Protein AF-A0A971SK30-F1 (afdb_monomer_lite)

Radius of gyration: 15.7 Å; chains: 1; bounding box: 32×23×39 Å

Secondary structure (DSSP, 8-state):
-PPPP----HHHHHHHHHSS-HHHHHHHHHHHHHHHHHHHHHHHHHTS-TT---TT------

Sequence (62 aa):
MSQYQITVDQELMHRLFLGNNKDSGVAALLESVLNQILQAQATEQLLAEPYERTDKRKGYRN

Foldseek 3Di:
DDDFDADDDPVLVCCCPVNPCNVVSVVVRCVRRVVSVVQVVVCVQQVAHVVGDDPSGPDDDD

pLDDT: mean 84.64, std 9.14, range [48.03, 95.06]

Structure (mmCIF, N/CA/C/O backbone):
data_AF-A0A971SK30-F1
#
_entry.id   AF-A0A971SK30-F1
#
loop_
_atom_site.group_PDB
_atom_site.id
_atom_site.type_symbol
_atom_site.label_atom_id
_atom_site.label_alt_id
_atom_site.label_comp_id
_atom_site.label_asym_id
_atom_site.label_entity_id
_atom_site.label_seq_id
_atom_site.pdbx_PDB_ins_code
_atom_site.Cartn_x
_atom_site.Cartn_y
_atom_site.Cartn_z
_atom_site.occupancy
_atom_site.B_iso_or_equiv
_atom_site.auth_seq_id
_atom_site.auth_comp_id
_atom_site.auth_asym_id
_atom_site.auth_atom_id
_atom_site.pdbx_PDB_model_num
ATOM 1 N N . MET A 1 1 ? 5.707 -9.788 13.921 1.00 62.00 1 MET A N 1
ATOM 2 C CA . MET A 1 1 ? 5.757 -9.030 12.655 1.00 62.00 1 MET A CA 1
ATOM 3 C C . MET A 1 1 ? 4.968 -9.830 11.638 1.00 62.00 1 MET A C 1
ATOM 5 O O . MET A 1 1 ? 5.281 -11.001 11.469 1.00 62.00 1 MET A O 1
ATOM 9 N N . SER A 1 2 ? 3.900 -9.249 11.092 1.00 69.69 2 SER A N 1
ATOM 10 C CA . SER A 1 2 ? 3.020 -9.892 10.109 1.00 69.69 2 SER A CA 1
ATOM 11 C C . SER A 1 2 ? 3.731 -10.048 8.758 1.00 69.69 2 SER A C 1
ATOM 13 O O . SER A 1 2 ? 4.566 -9.215 8.399 1.00 69.69 2 SER A O 1
ATOM 15 N N . GLN A 1 3 ? 3.428 -11.124 8.032 1.00 83.00 3 GLN A N 1
ATOM 16 C CA . GLN A 1 3 ? 3.868 -11.326 6.654 1.00 83.00 3 GLN A CA 1
ATOM 17 C C . GLN A 1 3 ? 2.848 -10.674 5.716 1.00 83.00 3 GLN A C 1
ATOM 19 O O . GLN A 1 3 ? 1.666 -11.003 5.772 1.00 83.00 3 GLN A O 1
ATOM 24 N N . TYR A 1 4 ? 3.302 -9.776 4.839 1.00 86.44 4 TYR A N 1
ATOM 25 C CA . TYR A 1 4 ? 2.432 -9.133 3.854 1.00 86.44 4 TYR A CA 1
ATOM 26 C C . TYR A 1 4 ? 2.439 -9.912 2.540 1.00 86.44 4 TYR A C 1
ATOM 28 O O . TYR A 1 4 ? 3.496 -10.137 1.947 1.00 86.44 4 TYR A O 1
ATOM 36 N N . GLN A 1 5 ? 1.252 -10.299 2.077 1.00 89.00 5 GLN A N 1
ATOM 37 C CA . GLN A 1 5 ? 1.054 -10.775 0.714 1.00 89.00 5 GLN A CA 1
ATOM 38 C C . GLN A 1 5 ? 0.976 -9.558 -0.207 1.00 89.00 5 GLN A C 1
ATOM 40 O O . GLN A 1 5 ? 0.085 -8.727 -0.053 1.00 89.00 5 GLN A O 1
ATOM 45 N N . ILE A 1 6 ? 1.902 -9.458 -1.160 1.00 90.50 6 ILE A N 1
ATOM 46 C CA . ILE A 1 6 ? 1.957 -8.347 -2.114 1.00 90.50 6 ILE A CA 1
ATOM 47 C C . ILE A 1 6 ? 1.663 -8.883 -3.507 1.00 90.50 6 ILE A C 1
ATOM 49 O O . ILE A 1 6 ? 2.249 -9.879 -3.934 1.00 90.50 6 ILE A O 1
ATOM 53 N N . THR A 1 7 ? 0.759 -8.212 -4.211 1.00 92.25 7 THR A N 1
ATOM 54 C CA . THR A 1 7 ? 0.413 -8.523 -5.597 1.00 92.25 7 THR A CA 1
ATOM 55 C C . THR A 1 7 ? 0.945 -7.415 -6.492 1.00 92.25 7 THR A C 1
ATOM 57 O O . THR A 1 7 ? 0.724 -6.236 -6.226 1.00 92.25 7 THR A O 1
ATOM 60 N N . VAL A 1 8 ? 1.666 -7.778 -7.549 1.00 89.50 8 VAL A N 1
ATOM 61 C CA . VAL A 1 8 ? 2.214 -6.820 -8.517 1.00 89.50 8 VAL A CA 1
ATOM 62 C C . VAL A 1 8 ? 1.622 -7.123 -9.883 1.00 89.50 8 VAL A C 1
ATOM 64 O O . VAL A 1 8 ? 1.599 -8.278 -10.306 1.00 89.50 8 VAL A O 1
ATOM 67 N N . ASP A 1 9 ? 1.149 -6.082 -10.562 1.00 89.00 9 ASP A N 1
ATOM 68 C CA . ASP A 1 9 ? 0.568 -6.200 -11.894 1.00 89.00 9 ASP A CA 1
ATOM 69 C C . ASP A 1 9 ? 1.642 -6.552 -12.937 1.00 89.00 9 ASP A C 1
ATOM 71 O O . ASP A 1 9 ? 2.742 -5.983 -12.967 1.00 89.00 9 ASP A O 1
ATOM 75 N N . GLN A 1 10 ? 1.300 -7.484 -13.824 1.00 87.31 10 GLN A N 1
ATOM 76 C CA . GLN A 1 10 ? 2.123 -7.867 -14.956 1.00 87.31 10 GLN A CA 1
ATOM 77 C C . GLN A 1 10 ? 2.412 -6.675 -15.877 1.00 87.31 10 GLN A C 1
ATOM 79 O O . GLN A 1 10 ? 3.544 -6.550 -16.345 1.00 87.31 10 GLN A O 1
ATOM 84 N N . GLU A 1 11 ? 1.456 -5.783 -16.134 1.00 85.75 11 GLU A N 1
ATOM 85 C CA . GLU A 1 11 ? 1.691 -4.597 -16.970 1.00 85.75 11 GLU A CA 1
ATOM 86 C C . GLU A 1 11 ? 2.738 -3.668 -16.350 1.00 85.75 11 GLU A C 1
ATOM 88 O O . GLU A 1 11 ? 3.606 -3.127 -17.043 1.00 85.75 11 GLU A O 1
ATOM 93 N N . LEU A 1 12 ? 2.707 -3.532 -15.024 1.00 85.00 12 LEU A N 1
ATOM 94 C CA . LEU A 1 12 ? 3.664 -2.728 -14.275 1.00 85.00 12 LEU A CA 1
ATOM 95 C C . LEU A 1 12 ? 5.066 -3.350 -14.348 1.00 85.00 12 LEU A C 1
ATOM 97 O O . LEU A 1 12 ? 6.039 -2.644 -14.622 1.00 85.00 12 LEU A O 1
ATOM 101 N N . MET A 1 13 ? 5.165 -4.678 -14.230 1.00 86.44 13 MET A N 1
ATOM 102 C CA . MET A 1 13 ? 6.409 -5.419 -14.478 1.00 86.44 13 MET A CA 1
ATOM 103 C C . MET A 1 13 ? 6.933 -5.213 -15.905 1.00 86.44 13 MET A C 1
ATOM 105 O O . MET A 1 13 ? 8.121 -4.948 -16.089 1.00 86.44 13 MET A O 1
ATOM 109 N N . HIS A 1 14 ? 6.070 -5.270 -16.924 1.00 85.56 14 HIS A N 1
ATOM 110 C CA . HIS A 1 14 ? 6.487 -5.026 -18.309 1.00 85.56 14 HIS A CA 1
ATOM 111 C C . HIS A 1 14 ? 7.027 -3.605 -18.481 1.00 85.56 14 HIS A C 1
ATOM 113 O O . HIS A 1 14 ? 8.086 -3.423 -19.077 1.00 85.56 14 HIS A O 1
ATOM 119 N N . ARG A 1 15 ? 6.366 -2.593 -17.909 1.00 83.25 15 ARG A N 1
ATOM 120 C CA . ARG A 1 15 ? 6.843 -1.201 -17.958 1.00 83.25 15 ARG A CA 1
ATOM 121 C C . ARG A 1 15 ? 8.176 -1.010 -17.239 1.00 83.25 15 ARG A C 1
ATOM 123 O O . ARG A 1 15 ? 9.010 -0.252 -17.725 1.00 83.25 15 ARG A O 1
ATOM 130 N N . LEU A 1 16 ? 8.393 -1.703 -16.123 1.00 84.62 16 LEU A N 1
ATOM 131 C CA . LEU A 1 16 ? 9.649 -1.666 -15.376 1.00 84.62 16 LEU A CA 1
ATOM 132 C C . LEU A 1 16 ? 10.820 -2.257 -16.175 1.00 84.62 16 LEU A C 1
ATOM 134 O O . LEU A 1 16 ? 11.907 -1.680 -16.198 1.00 84.62 16 LEU A O 1
ATOM 138 N N . PHE A 1 17 ? 10.612 -3.411 -16.812 1.00 82.38 17 PHE A N 1
ATOM 139 C CA . PHE A 1 17 ? 11.690 -4.156 -17.467 1.00 82.38 17 PHE A CA 1
ATOM 140 C C . PHE A 1 17 ? 11.901 -3.795 -18.939 1.00 82.38 17 PHE A C 1
ATOM 142 O O . PHE A 1 17 ? 13.038 -3.831 -19.407 1.00 82.38 17 PHE A O 1
ATOM 149 N N . LEU A 1 18 ? 10.833 -3.445 -19.657 1.00 80.25 18 LEU A N 1
ATOM 150 C CA . LEU A 1 18 ? 10.836 -3.222 -21.108 1.00 80.25 18 LEU A CA 1
ATOM 151 C C . LEU A 1 18 ? 10.559 -1.763 -21.495 1.00 80.25 18 LEU A C 1
ATOM 153 O O . LEU A 1 18 ? 10.694 -1.406 -22.662 1.00 80.25 18 LEU A O 1
ATOM 157 N N . GLY A 1 19 ? 10.150 -0.915 -20.548 1.00 71.94 19 GLY A N 1
ATOM 158 C CA . GLY A 1 19 ? 9.877 0.493 -20.813 1.00 71.94 19 GLY A CA 1
ATOM 159 C C . GLY A 1 19 ? 11.154 1.322 -20.959 1.00 71.94 19 GLY A C 1
ATOM 160 O O . GLY A 1 19 ? 12.106 1.168 -20.196 1.00 71.94 19 GLY A O 1
ATOM 161 N N . ASN A 1 20 ? 11.143 2.283 -21.887 1.00 71.25 20 ASN A N 1
ATOM 162 C CA . ASN A 1 20 ? 12.259 3.216 -22.104 1.00 71.25 20 ASN A CA 1
ATOM 163 C C . ASN A 1 20 ? 12.541 4.146 -20.903 1.00 71.25 20 ASN A C 1
ATOM 165 O O . ASN A 1 20 ? 13.593 4.773 -20.867 1.00 71.25 20 ASN A O 1
ATOM 169 N N . ASN A 1 21 ? 11.630 4.227 -19.922 1.00 72.06 21 ASN A N 1
ATOM 170 C CA . ASN A 1 21 ? 11.757 5.040 -18.707 1.00 72.06 21 ASN A CA 1
ATOM 171 C C . ASN A 1 21 ? 11.669 4.169 -17.446 1.00 72.06 21 ASN A C 1
ATOM 173 O O . ASN A 1 21 ? 10.641 4.150 -16.760 1.00 72.06 21 ASN A O 1
ATOM 177 N N . LYS A 1 22 ? 12.766 3.4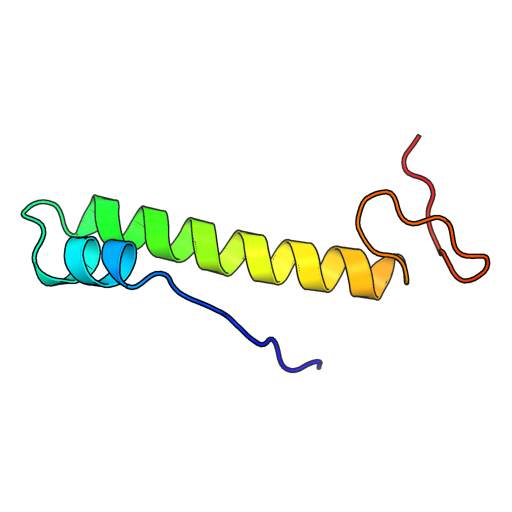71 -17.126 1.00 74.19 22 LYS A N 1
ATOM 178 C CA . LYS A 1 22 ? 12.892 2.627 -15.924 1.00 74.19 22 LYS A CA 1
ATOM 179 C C . LYS A 1 22 ? 12.486 3.343 -14.636 1.00 74.19 22 LYS A C 1
ATOM 181 O O . LYS A 1 22 ? 11.749 2.760 -13.847 1.00 74.19 22 LYS A O 1
ATOM 186 N N . ASP A 1 23 ? 12.874 4.605 -14.460 1.00 81.31 23 ASP A N 1
ATOM 187 C CA . ASP A 1 23 ? 12.574 5.372 -13.242 1.00 81.31 23 ASP A CA 1
ATOM 188 C C . ASP A 1 23 ? 11.065 5.503 -12.993 1.00 81.31 23 ASP A C 1
ATOM 190 O O . ASP A 1 23 ? 10.596 5.336 -11.869 1.00 81.31 23 ASP A O 1
ATOM 194 N N . SER A 1 24 ? 10.280 5.703 -14.058 1.00 83.62 24 SER A N 1
ATOM 195 C CA . SER A 1 24 ? 8.815 5.759 -13.965 1.00 83.62 24 SER A CA 1
ATOM 196 C C . SER A 1 24 ? 8.187 4.410 -13.595 1.00 83.62 24 SER A C 1
ATOM 198 O O . SER A 1 24 ? 7.202 4.369 -12.861 1.00 83.62 24 SER A O 1
ATOM 200 N N . GLY A 1 25 ? 8.769 3.303 -14.069 1.00 85.75 25 GLY A N 1
ATOM 201 C CA . GLY A 1 25 ? 8.328 1.954 -13.716 1.00 85.75 25 GLY A CA 1
ATOM 202 C C . GLY A 1 25 ? 8.644 1.617 -12.260 1.00 85.75 25 GLY A C 1
ATOM 203 O O . GLY A 1 25 ? 7.802 1.058 -11.562 1.00 85.75 25 GLY A O 1
ATOM 204 N N . VAL A 1 26 ? 9.830 2.011 -11.780 1.00 87.44 26 VAL A N 1
ATOM 205 C CA . VAL A 1 26 ? 10.248 1.826 -10.380 1.00 87.44 26 VAL A CA 1
ATOM 206 C C . VAL A 1 26 ? 9.365 2.647 -9.441 1.00 87.44 26 VAL A C 1
ATOM 208 O O . VAL A 1 26 ? 8.913 2.119 -8.427 1.00 87.44 26 VAL A O 1
ATOM 211 N N . ALA A 1 27 ? 9.086 3.910 -9.779 1.00 90.38 27 ALA A N 1
ATOM 212 C CA . ALA A 1 27 ? 8.216 4.770 -8.980 1.00 90.38 27 ALA A CA 1
ATOM 213 C C . ALA A 1 27 ? 6.808 4.172 -8.835 1.00 90.38 27 ALA A C 1
ATOM 215 O O . ALA A 1 27 ? 6.311 4.048 -7.718 1.00 90.38 27 ALA A O 1
ATOM 216 N N . ALA A 1 28 ? 6.211 3.716 -9.941 1.00 89.44 28 ALA A N 1
ATOM 217 C CA . ALA A 1 28 ? 4.900 3.069 -9.922 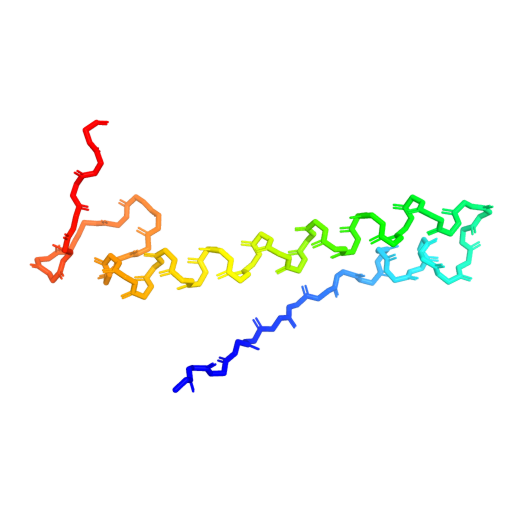1.00 89.44 28 ALA A CA 1
ATOM 218 C C . ALA A 1 28 ? 4.902 1.757 -9.116 1.00 89.44 28 ALA A C 1
ATOM 220 O O . ALA A 1 28 ? 3.936 1.457 -8.413 1.00 89.44 28 ALA A O 1
ATOM 221 N N . LEU A 1 29 ? 5.989 0.976 -9.185 1.00 91.12 29 LEU A N 1
ATOM 222 C CA . LEU A 1 29 ? 6.120 -0.259 -8.409 1.00 91.12 29 LEU A CA 1
ATOM 223 C C . LEU A 1 29 ? 6.172 0.045 -6.915 1.00 91.12 29 LEU A C 1
ATOM 225 O O . LEU A 1 29 ? 5.439 -0.563 -6.139 1.00 91.12 29 LEU A O 1
ATOM 229 N N . LEU A 1 30 ? 7.018 0.997 -6.517 1.00 92.44 30 LEU A N 1
ATOM 230 C CA . LEU A 1 30 ? 7.135 1.422 -5.125 1.00 92.44 30 LEU A CA 1
ATOM 231 C C . LEU A 1 30 ? 5.803 1.948 -4.598 1.00 92.44 30 LEU A C 1
ATOM 233 O O . LEU A 1 30 ? 5.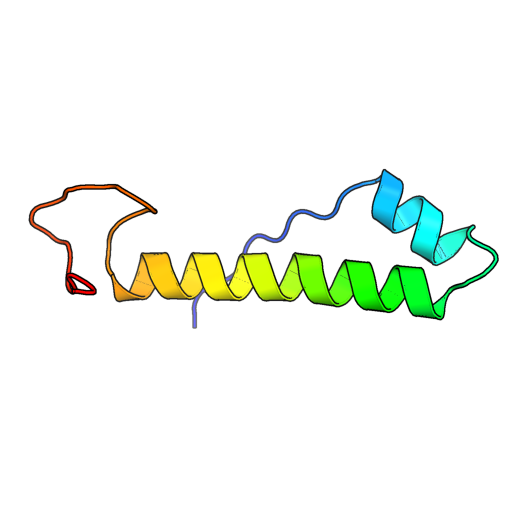387 1.544 -3.518 1.00 92.44 30 LEU A O 1
ATOM 237 N N . GLU A 1 31 ? 5.114 2.788 -5.366 1.00 93.69 31 GLU A N 1
ATOM 238 C CA . GLU A 1 31 ? 3.793 3.294 -5.001 1.00 93.69 31 GLU A CA 1
ATOM 239 C C . GLU A 1 31 ? 2.790 2.152 -4.775 1.00 93.69 31 GLU A C 1
ATOM 241 O O . GLU A 1 31 ? 2.145 2.092 -3.728 1.00 93.69 31 GLU A O 1
ATOM 246 N N . SER A 1 32 ? 2.701 1.199 -5.709 1.00 94.12 32 SER A N 1
ATOM 247 C CA . SER A 1 32 ? 1.795 0.047 -5.604 1.00 94.12 32 SER A CA 1
ATOM 248 C C . SER A 1 32 ? 2.080 -0.817 -4.371 1.00 94.12 32 SER A C 1
ATOM 250 O O . SER A 1 32 ? 1.159 -1.191 -3.639 1.00 94.12 32 SER A O 1
ATOM 252 N N . VAL A 1 33 ? 3.354 -1.118 -4.120 1.00 93.44 33 VAL A N 1
ATOM 253 C CA . VAL A 1 33 ? 3.797 -1.944 -2.990 1.00 93.44 33 VAL A CA 1
ATOM 254 C C . VAL A 1 33 ? 3.538 -1.230 -1.662 1.00 93.44 33 VAL A C 1
ATOM 256 O O . VAL A 1 33 ? 2.980 -1.823 -0.739 1.00 93.44 33 VAL A O 1
ATOM 259 N N . LEU A 1 34 ? 3.904 0.050 -1.560 1.00 94.44 34 LEU A N 1
ATOM 260 C CA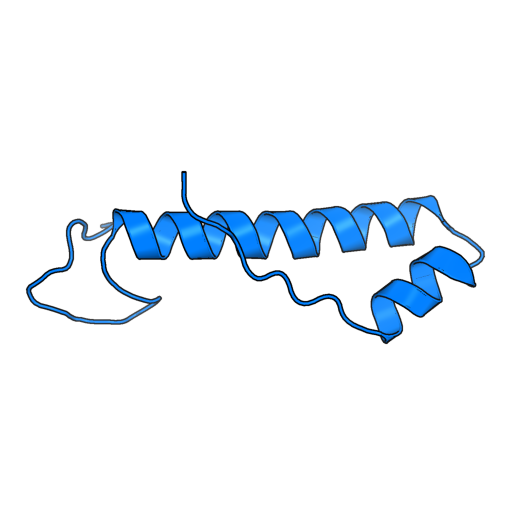 . LEU A 1 34 ? 3.724 0.834 -0.338 1.00 94.44 34 LEU A CA 1
ATOM 261 C C . LEU A 1 34 ? 2.244 1.015 -0.001 1.00 94.44 34 LEU A C 1
ATOM 263 O O . LEU A 1 34 ? 1.869 0.849 1.158 1.00 94.44 34 LEU A O 1
ATOM 267 N N . ASN A 1 35 ? 1.395 1.280 -0.995 1.00 95.06 35 ASN A N 1
ATOM 268 C CA . ASN A 1 35 ? -0.045 1.405 -0.780 1.00 95.06 35 ASN A CA 1
ATOM 269 C C . ASN A 1 35 ? -0.658 0.110 -0.229 1.00 95.06 35 ASN A C 1
ATOM 271 O O . ASN A 1 35 ? -1.465 0.175 0.696 1.00 95.06 35 ASN A O 1
ATOM 275 N N . GLN A 1 36 ? -0.240 -1.060 -0.723 1.00 94.38 36 GLN A N 1
ATOM 276 C CA . GLN A 1 36 ? -0.708 -2.352 -0.202 1.00 94.38 36 GLN A CA 1
ATOM 277 C C . GLN A 1 36 ? -0.275 -2.583 1.249 1.00 94.38 36 GLN A C 1
ATOM 279 O O . GLN A 1 36 ? -1.079 -3.016 2.073 1.00 94.38 36 GLN A O 1
ATOM 284 N N . ILE A 1 37 ? 0.976 -2.253 1.587 1.00 93.50 37 I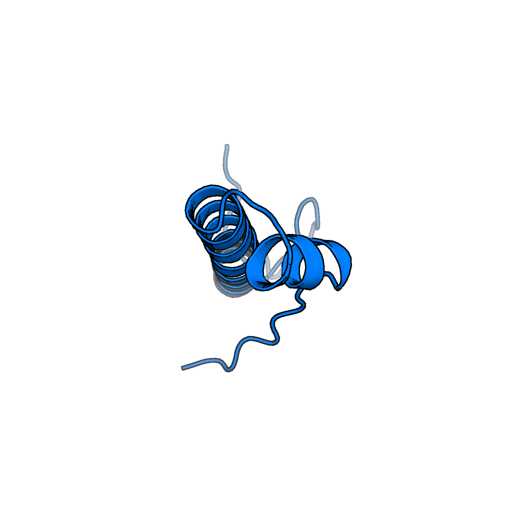LE A N 1
ATOM 285 C CA . ILE A 1 37 ? 1.475 -2.369 2.964 1.00 93.50 37 ILE A CA 1
ATOM 286 C C . ILE A 1 37 ? 0.696 -1.434 3.895 1.00 93.50 37 ILE A C 1
ATOM 288 O O . ILE A 1 37 ? 0.243 -1.864 4.953 1.00 93.50 37 ILE A O 1
ATOM 292 N N . LEU A 1 38 ? 0.505 -0.173 3.500 1.00 93.31 38 LEU A N 1
ATOM 293 C CA . LEU A 1 38 ? -0.230 0.808 4.300 1.00 93.31 38 LEU A CA 1
ATOM 294 C C . LEU A 1 38 ? -1.690 0.396 4.509 1.00 93.31 38 LEU A C 1
ATOM 296 O O . LEU A 1 38 ? -2.214 0.559 5.609 1.00 93.31 38 LEU A O 1
ATOM 300 N N . GLN A 1 39 ? -2.339 -0.162 3.486 1.00 91.94 39 GLN A N 1
ATOM 301 C CA . GLN A 1 39 ? -3.696 -0.696 3.606 1.00 91.94 39 GLN A CA 1
ATOM 302 C C . GLN A 1 39 ? -3.751 -1.871 4.580 1.00 91.94 39 GLN A C 1
ATOM 304 O O . GLN A 1 39 ? -4.562 -1.848 5.501 1.00 91.94 39 GLN A O 1
ATOM 309 N N . ALA A 1 40 ? -2.852 -2.849 4.444 1.00 91.62 40 ALA A N 1
ATOM 310 C CA . ALA A 1 40 ? -2.801 -3.995 5.348 1.00 91.62 40 ALA A CA 1
ATOM 311 C C . ALA A 1 40 ? -2.564 -3.567 6.807 1.00 91.62 40 ALA A C 1
ATOM 313 O O . ALA A 1 40 ? -3.242 -4.047 7.713 1.00 91.62 40 ALA A O 1
ATOM 314 N N . GLN A 1 41 ? -1.660 -2.610 7.032 1.00 91.12 41 GLN A N 1
ATOM 315 C CA . GLN A 1 41 ? -1.414 -2.031 8.355 1.00 91.12 41 GLN A CA 1
ATOM 316 C C . GLN A 1 41 ? -2.638 -1.293 8.902 1.00 91.12 41 GLN A C 1
ATOM 318 O O . GLN A 1 41 ? -2.964 -1.436 10.081 1.00 91.12 41 GLN A O 1
ATOM 323 N N . ALA A 1 42 ? -3.328 -0.518 8.062 1.00 90.19 42 ALA A N 1
ATOM 324 C CA . ALA A 1 42 ? -4.532 0.198 8.462 1.00 90.19 42 ALA A CA 1
ATOM 325 C C . ALA A 1 42 ? -5.646 -0.773 8.873 1.00 90.19 42 ALA A C 1
ATOM 327 O O . ALA A 1 42 ? -6.246 -0.585 9.933 1.00 90.19 42 ALA A O 1
ATOM 328 N N . THR A 1 43 ? -5.886 -1.828 8.090 1.00 89.62 43 THR A N 1
ATOM 329 C CA . THR A 1 43 ? -6.869 -2.865 8.425 1.00 89.62 43 THR A CA 1
ATOM 330 C C . THR A 1 43 ? -6.472 -3.607 9.703 1.00 89.62 43 THR A C 1
ATOM 332 O O . THR A 1 43 ? -7.312 -3.789 10.583 1.00 89.62 43 THR A O 1
ATOM 335 N N . GLU A 1 44 ? -5.200 -3.989 9.868 1.00 89.12 44 GLU A N 1
ATOM 336 C CA . GLU A 1 44 ? -4.716 -4.675 11.076 1.00 89.12 44 GLU A CA 1
ATOM 337 C C . GLU A 1 44 ? -4.894 -3.805 12.329 1.00 89.12 44 GLU A C 1
ATOM 339 O O . GLU A 1 44 ? -5.377 -4.272 13.363 1.00 89.12 44 GLU A O 1
ATOM 344 N N . GLN A 1 45 ? -4.563 -2.517 12.231 1.00 88.06 45 GLN A N 1
ATOM 345 C CA . GLN A 1 45 ? -4.697 -1.577 13.337 1.00 88.06 45 GLN A CA 1
ATOM 346 C C . GLN A 1 45 ? -6.164 -1.307 13.687 1.00 88.06 45 GLN A C 1
ATOM 348 O O . GLN A 1 45 ? -6.525 -1.242 14.867 1.00 88.06 45 GLN A O 1
ATOM 353 N N . LEU A 1 46 ? -7.011 -1.128 12.674 1.00 89.38 46 LEU A N 1
ATOM 354 C CA . LEU A 1 46 ? -8.425 -0.825 12.865 1.00 89.38 46 LEU A CA 1
ATOM 355 C C . LEU A 1 46 ? -9.262 -2.068 13.162 1.00 89.38 46 LEU A C 1
ATOM 357 O O . LEU A 1 46 ? -10.365 -1.898 13.673 1.00 89.38 46 LEU A O 1
ATOM 361 N N . LEU A 1 47 ? -8.758 -3.277 12.896 1.00 88.88 47 LEU A N 1
ATOM 362 C CA . LEU A 1 47 ? -9.506 -4.542 12.913 1.00 88.88 47 LEU A CA 1
ATOM 363 C C . LEU A 1 47 ? -10.782 -4.493 12.053 1.00 88.88 47 LEU A C 1
ATOM 365 O O . LEU A 1 47 ? -11.816 -5.056 12.424 1.00 88.88 47 LEU A O 1
ATOM 369 N N . ALA A 1 48 ? -10.717 -3.764 10.941 1.00 88.56 48 ALA A N 1
ATOM 370 C CA . ALA A 1 48 ? -11.815 -3.582 10.000 1.00 88.56 48 ALA A CA 1
ATOM 371 C C . ALA A 1 48 ? -11.273 -3.153 8.633 1.00 88.56 48 ALA A C 1
ATOM 373 O O . ALA A 1 48 ? -10.359 -2.327 8.564 1.00 88.56 48 ALA A O 1
ATOM 374 N N . GLU A 1 49 ? -11.875 -3.671 7.567 1.00 88.00 49 GLU A N 1
ATOM 375 C CA . GLU A 1 49 ? -11.608 -3.254 6.190 1.00 88.00 49 GLU A CA 1
ATOM 376 C C . GLU A 1 49 ? -12.174 -1.848 5.892 1.00 88.00 49 GLU A C 1
ATOM 378 O O . GLU A 1 49 ? -13.000 -1.308 6.650 1.00 88.00 49 GLU A O 1
ATOM 383 N N . PRO A 1 50 ? -11.759 -1.208 4.780 1.00 85.44 50 PRO A N 1
ATOM 384 C CA . PRO A 1 50 ? -12.334 0.053 4.335 1.00 85.44 50 PRO A CA 1
ATOM 385 C C . PRO A 1 50 ? -13.861 -0.017 4.265 1.00 85.44 50 PRO A C 1
ATOM 387 O O . PRO A 1 50 ? -14.438 -0.908 3.649 1.00 85.44 50 PRO A O 1
ATOM 390 N N . TYR A 1 51 ? -14.518 0.955 4.902 1.00 83.69 51 TYR A N 1
ATOM 391 C CA . TYR A 1 51 ? -15.981 1.059 5.019 1.00 83.69 51 TYR A CA 1
ATOM 392 C C . TYR A 1 51 ? -16.674 -0.067 5.804 1.00 83.69 51 TYR A C 1
ATOM 394 O O . TYR A 1 51 ? -17.889 -0.003 6.000 1.00 83.69 51 TYR A O 1
ATOM 402 N N . GLU A 1 52 ? -15.932 -1.038 6.334 1.00 83.38 52 GLU A N 1
ATOM 403 C CA . GLU A 1 52 ? -16.494 -2.121 7.129 1.00 83.38 52 GLU A CA 1
ATOM 404 C C . GLU A 1 52 ? -16.895 -1.623 8.526 1.00 83.38 52 GLU A C 1
ATOM 406 O O . GLU A 1 52 ? -16.178 -0.869 9.204 1.00 83.38 52 GLU A O 1
ATOM 411 N N . ARG A 1 53 ? -18.086 -2.036 8.962 1.00 84.75 53 ARG A N 1
ATOM 412 C CA . ARG A 1 53 ? -18.610 -1.769 10.302 1.00 84.75 53 ARG A CA 1
ATOM 413 C C . ARG A 1 53 ? -18.600 -3.074 11.077 1.00 84.75 53 ARG A C 1
ATOM 415 O O . ARG A 1 53 ? -19.401 -3.959 10.799 1.00 84.75 53 ARG A O 1
ATOM 422 N N . THR A 1 54 ? -17.694 -3.177 12.040 1.00 82.81 54 THR A N 1
ATOM 423 C CA . THR A 1 54 ? -17.577 -4.337 12.926 1.00 82.81 54 THR A CA 1
ATOM 424 C C . THR A 1 54 ? -17.507 -3.853 14.369 1.00 82.81 54 THR A C 1
ATOM 426 O O . THR A 1 54 ? -16.942 -2.794 14.647 1.00 82.81 54 THR A O 1
ATOM 429 N N . ASP A 1 55 ? -18.030 -4.642 15.306 1.00 84.75 55 ASP A N 1
ATOM 430 C CA . ASP A 1 55 ? -17.949 -4.318 16.740 1.00 84.75 55 ASP A CA 1
ATOM 431 C C . ASP A 1 55 ? -16.507 -4.373 17.273 1.00 84.75 55 ASP A C 1
ATOM 433 O O . ASP A 1 55 ? -16.189 -3.805 18.315 1.00 84.75 55 ASP A O 1
ATOM 437 N N . LYS A 1 56 ? -15.612 -5.059 16.548 1.00 84.50 56 LYS A N 1
ATOM 438 C CA . LYS A 1 56 ? -14.185 -5.180 16.876 1.00 84.50 56 LYS A CA 1
ATOM 439 C C . LYS A 1 56 ? -13.365 -3.977 16.415 1.00 84.50 56 LYS A C 1
ATOM 441 O O . LYS A 1 56 ? -12.186 -3.897 16.762 1.00 84.50 56 LYS A O 1
ATOM 446 N N . ARG A 1 57 ? -13.961 -3.069 15.636 1.00 85.25 57 ARG A N 1
ATOM 447 C CA . ARG A 1 57 ? -13.267 -1.932 15.043 1.00 85.25 57 ARG A CA 1
ATOM 448 C C . ARG A 1 57 ? -12.711 -1.005 16.124 1.00 85.25 57 ARG A C 1
ATOM 450 O O . ARG A 1 57 ? -13.446 -0.514 16.975 1.00 85.25 57 ARG A O 1
ATOM 457 N N . LYS A 1 58 ? -11.413 -0.711 16.056 1.00 83.50 58 LYS A N 1
ATOM 458 C CA . LYS A 1 58 ? -10.685 0.068 17.077 1.00 83.50 58 LYS A CA 1
ATOM 459 C C . LYS A 1 58 ? -10.508 1.553 16.759 1.00 83.50 58 LYS A C 1
ATOM 461 O O . LYS A 1 58 ? -9.799 2.250 17.479 1.00 83.50 58 LYS A O 1
ATOM 466 N N . GLY A 1 59 ? -11.149 2.063 15.710 1.00 75.00 59 GLY A N 1
ATOM 467 C CA . GLY A 1 59 ? -11.052 3.478 15.364 1.00 75.00 59 GLY A CA 1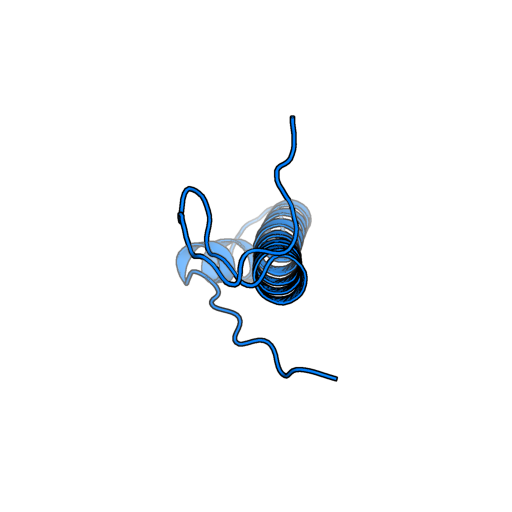
ATOM 468 C C . GLY A 1 59 ? -12.100 3.933 14.360 1.00 75.00 59 GLY A C 1
ATOM 469 O O . GLY A 1 59 ? -12.249 3.356 13.280 1.00 75.00 59 GLY A O 1
ATOM 470 N N . TYR A 1 60 ? -12.789 5.014 14.708 1.00 67.62 60 TYR A N 1
ATOM 471 C CA . TYR A 1 60 ? -13.558 5.823 13.776 1.00 67.62 60 TYR A CA 1
ATOM 472 C C . TYR A 1 60 ? -12.712 7.054 13.486 1.00 67.62 60 TYR A C 1
ATOM 474 O O . TYR A 1 60 ? -12.402 7.832 14.385 1.00 67.62 60 TYR A O 1
ATOM 482 N N . ARG A 1 61 ? -12.253 7.184 12.243 1.00 57.81 61 ARG A N 1
ATOM 483 C CA . ARG A 1 61 ? -11.691 8.451 11.791 1.00 57.81 61 ARG A CA 1
ATOM 484 C C . ARG A 1 61 ? -12.894 9.374 11.583 1.00 57.81 61 ARG A C 1
ATOM 486 O O . ARG A 1 61 ? -13.783 8.991 10.825 1.00 57.81 61 ARG A O 1
ATOM 493 N N . ASN A 1 62 ? -12.944 10.475 12.336 1.00 48.03 62 ASN A N 1
ATOM 494 C CA . ASN A 1 62 ? -13.972 11.515 12.213 1.00 48.03 62 ASN A CA 1
ATOM 495 C C . ASN A 1 62 ? -14.110 11.989 10.765 1.00 48.03 62 ASN A C 1
ATOM 497 O O . ASN A 1 62 ? -13.049 12.149 10.113 1.00 48.03 62 ASN A O 1
#